Protein AF-A0A9Y1IST6-F1 (afdb_monomer_lite)

Foldseek 3Di:
DVVQLVVPVVDPVSNVVQVVVVVLVVVLVVLVVVCVVCVVVLVVLVVVLVDPVNVDPDPVLVVLLVVLVVVLVVVLVVLLVVLQVVLVVLLCVLVPDPDRDASDPDDDPDDCPDPVSVVVSNVVSSVVSNCSSSSVSNSVSSVVSSVSSVVSSVVVVVVVVVVVVVVVVVVVVVD

Organism: Grapholita molesta (NCBI:txid192188)

InterPro domains:
  IPR004117 Olfactory receptor, insect [PF02949] (12-172)
  IPR004117 Olfactory receptor, insect [PTHR21137] (8-167)

pLDDT: mean 79.34, std 10.39, range [46.38, 94.06]

Structure (mmCIF, N/CA/C/O backbone):
data_AF-A0A9Y1IST6-F1
#
_entry.id   AF-A0A9Y1IST6-F1
#
loop_
_atom_site.group_PDB
_atom_site.id
_atom_site.type_symbol
_atom_site.label_atom_id
_atom_site.label_alt_id
_atom_site.label_comp_id
_atom_site.label_asym_id
_atom_site.label_entity_id
_atom_site.label_seq_id
_atom_site.pdbx_PDB_ins_code
_atom_site.Cartn_x
_atom_site.Cartn_y
_atom_site.Cartn_z
_atom_site.occupancy
_atom_site.B_iso_or_equiv
_atom_site.auth_seq_id
_atom_site.auth_comp_id
_atom_site.auth_asym_id
_atom_site.auth_atom_id
_atom_site.pdbx_PDB_model_num
ATOM 1 N N . GLU A 1 1 ? 16.000 -6.647 -10.746 1.00 61.66 1 GLU A N 1
ATOM 2 C CA . GLU A 1 1 ? 17.024 -5.950 -9.927 1.00 61.66 1 GLU A CA 1
ATOM 3 C C . GLU A 1 1 ? 18.299 -6.762 -9.732 1.00 61.66 1 GLU A C 1
ATOM 5 O O . GLU A 1 1 ? 19.363 -6.227 -10.005 1.00 61.66 1 GLU A O 1
ATOM 10 N N . ILE A 1 2 ? 18.220 -8.056 -9.386 1.00 68.62 2 ILE A N 1
ATOM 11 C CA . ILE A 1 2 ? 19.396 -8.946 -9.235 1.00 68.62 2 ILE A CA 1
ATOM 12 C C . ILE A 1 2 ? 20.343 -8.876 -10.450 1.00 68.62 2 ILE A C 1
ATOM 14 O O . ILE A 1 2 ? 21.546 -8.685 -10.296 1.00 68.62 2 ILE A O 1
ATOM 18 N N . GLY A 1 3 ? 19.799 -8.943 -11.670 1.00 66.25 3 GLY A N 1
ATOM 19 C CA . GLY A 1 3 ? 20.596 -8.818 -12.897 1.00 66.25 3 GLY A CA 1
ATOM 20 C C . GLY A 1 3 ? 21.219 -7.432 -13.112 1.00 66.25 3 GLY A C 1
ATOM 21 O O . GLY A 1 3 ? 22.272 -7.334 -13.732 1.00 66.25 3 GLY A O 1
ATOM 22 N N . TYR A 1 4 ? 20.615 -6.365 -12.579 1.00 66.56 4 TYR A N 1
ATOM 23 C CA . TYR A 1 4 ? 21.146 -5.001 -12.673 1.00 66.56 4 TYR A CA 1
ATOM 24 C C . TYR A 1 4 ? 22.311 -4.801 -11.698 1.00 66.56 4 TYR A C 1
ATOM 26 O O . TYR A 1 4 ? 23.375 -4.348 -12.110 1.00 66.56 4 TYR A O 1
ATOM 34 N N . VAL A 1 5 ? 22.152 -5.251 -10.447 1.00 65.75 5 VAL A N 1
ATOM 35 C CA . VAL A 1 5 ? 23.224 -5.281 -9.437 1.00 65.75 5 VAL A CA 1
ATOM 36 C C . VAL A 1 5 ? 24.426 -6.083 -9.945 1.00 65.75 5 VAL A C 1
ATOM 38 O O . VAL A 1 5 ? 25.564 -5.633 -9.846 1.00 65.75 5 VAL A O 1
ATOM 41 N N . TYR A 1 6 ? 24.183 -7.247 -10.555 1.00 68.81 6 TYR A N 1
ATOM 42 C CA . TYR A 1 6 ? 25.253 -8.077 -11.109 1.00 68.81 6 TYR A CA 1
ATOM 43 C C . TYR A 1 6 ? 25.966 -7.412 -12.301 1.00 68.81 6 TYR A C 1
ATOM 45 O O . TYR A 1 6 ? 27.193 -7.461 -12.396 1.00 68.81 6 TYR A O 1
ATOM 53 N N . LYS A 1 7 ? 25.210 -6.758 -13.197 1.00 68.88 7 LYS A N 1
ATOM 54 C CA . LYS A 1 7 ? 25.736 -6.108 -14.409 1.00 68.88 7 LYS A CA 1
ATOM 55 C C . LYS A 1 7 ? 26.545 -4.841 -14.107 1.00 68.88 7 LYS A C 1
ATOM 57 O O . LYS A 1 7 ? 27.574 -4.627 -14.742 1.00 68.88 7 LYS A O 1
ATOM 62 N N . PHE A 1 8 ? 26.120 -4.033 -13.136 1.00 69.12 8 PHE A N 1
ATOM 63 C CA . PHE A 1 8 ? 26.738 -2.742 -12.803 1.00 69.12 8 PHE A CA 1
ATOM 64 C C . PHE A 1 8 ? 27.636 -2.777 -11.559 1.00 69.12 8 PHE A C 1
ATOM 66 O O . PHE A 1 8 ? 28.012 -1.728 -11.059 1.00 69.12 8 PHE A O 1
ATOM 73 N N . ARG A 1 9 ? 28.068 -3.964 -11.109 1.00 70.06 9 ARG A N 1
ATOM 74 C CA . ARG A 1 9 ? 28.930 -4.201 -9.925 1.00 70.06 9 ARG A CA 1
ATOM 75 C C . ARG A 1 9 ? 30.198 -3.337 -9.785 1.00 70.06 9 ARG A C 1
ATOM 77 O O . ARG A 1 9 ? 30.806 -3.345 -8.722 1.00 70.06 9 ARG A O 1
ATOM 84 N N . HIS A 1 10 ? 30.633 -2.669 -10.851 1.00 71.44 10 HIS A N 1
ATOM 85 C CA . HIS A 1 10 ? 31.819 -1.807 -10.866 1.00 71.44 10 HIS A CA 1
ATOM 86 C C . HIS A 1 10 ? 31.501 -0.341 -10.530 1.00 71.44 10 HIS A C 1
ATOM 88 O O . HIS A 1 10 ? 32.413 0.401 -10.184 1.00 71.44 10 HIS A O 1
ATOM 94 N N . ASP A 1 11 ? 30.231 0.061 -10.612 1.00 76.62 11 ASP A N 1
ATOM 95 C CA . ASP A 1 11 ? 29.748 1.392 -10.256 1.00 76.62 11 ASP A CA 1
ATOM 96 C C . ASP A 1 11 ? 28.990 1.308 -8.925 1.00 76.62 11 ASP A C 1
ATOM 98 O O . ASP A 1 11 ? 27.878 0.775 -8.842 1.00 76.62 11 ASP A O 1
ATOM 102 N N . PHE A 1 12 ? 29.637 1.780 -7.860 1.00 75.75 12 PHE A N 1
ATOM 103 C CA . PHE A 1 12 ? 29.129 1.647 -6.498 1.00 75.75 12 PHE A CA 1
ATOM 104 C C . PHE A 1 12 ? 27.795 2.380 -6.297 1.00 75.75 12 PHE A C 1
ATOM 106 O O . PHE A 1 12 ? 26.911 1.841 -5.634 1.00 75.75 12 PHE A O 1
ATOM 113 N N . GLU A 1 13 ? 27.607 3.556 -6.902 1.00 75.69 13 GLU A N 1
ATOM 114 C CA . GLU A 1 13 ? 26.375 4.338 -6.744 1.00 75.69 13 GLU A CA 1
ATOM 115 C C . GLU A 1 13 ? 25.179 3.616 -7.373 1.00 75.69 13 GLU A C 1
ATOM 117 O O . GLU A 1 13 ? 24.131 3.458 -6.745 1.00 75.69 13 GLU A O 1
ATOM 122 N N . LEU A 1 14 ? 25.355 3.080 -8.585 1.00 71.50 14 LEU A N 1
ATOM 123 C CA . LEU A 1 14 ? 24.304 2.329 -9.275 1.00 71.50 14 LEU A CA 1
ATOM 124 C C . LEU A 1 14 ? 23.958 1.011 -8.575 1.00 71.50 14 LEU A C 1
ATOM 126 O O . LEU A 1 14 ? 22.805 0.572 -8.615 1.00 71.50 14 LEU A O 1
ATOM 130 N N . VAL A 1 15 ? 24.944 0.372 -7.944 1.00 77.19 15 VAL A N 1
ATOM 131 C CA . VAL A 1 15 ? 24.742 -0.849 -7.157 1.00 77.19 15 VAL A CA 1
ATOM 132 C C . VAL A 1 15 ? 23.961 -0.555 -5.884 1.00 77.19 15 VAL A C 1
ATOM 134 O O . VAL A 1 15 ? 23.035 -1.302 -5.577 1.00 77.19 15 VAL A O 1
ATOM 137 N N . VAL A 1 16 ? 24.304 0.516 -5.164 1.00 80.75 16 VAL A N 1
ATOM 138 C CA . VAL A 1 16 ? 23.599 0.919 -3.940 1.00 80.75 16 VAL A CA 1
ATOM 139 C C . VAL A 1 16 ? 22.147 1.278 -4.251 1.00 80.75 16 VAL A C 1
ATOM 141 O O . VAL A 1 16 ? 21.253 0.725 -3.612 1.00 80.75 16 VAL A O 1
ATOM 144 N N . ASP A 1 17 ? 21.897 2.094 -5.280 1.00 76.12 17 ASP A N 1
ATOM 145 C CA . ASP A 1 17 ? 20.543 2.421 -5.756 1.00 76.12 17 ASP A CA 1
ATOM 146 C C . ASP A 1 17 ? 19.715 1.151 -6.024 1.00 76.12 17 ASP A C 1
ATOM 148 O O . ASP A 1 17 ? 18.585 0.997 -5.554 1.00 76.12 17 ASP A O 1
ATOM 152 N N . ALA A 1 18 ? 20.288 0.212 -6.781 1.00 76.56 18 ALA A N 1
ATOM 153 C CA . ALA A 1 18 ? 19.605 -1.018 -7.161 1.00 76.56 18 ALA A CA 1
ATOM 154 C C . ALA A 1 18 ? 19.422 -1.990 -5.983 1.00 76.56 18 ALA A C 1
ATOM 156 O O . ALA A 1 18 ? 18.433 -2.723 -5.943 1.00 76.56 18 ALA A O 1
ATOM 157 N N . ALA A 1 19 ? 20.350 -2.002 -5.024 1.00 79.69 19 ALA A N 1
ATOM 158 C CA . ALA A 1 19 ? 20.251 -2.809 -3.815 1.00 79.69 19 ALA A CA 1
ATOM 159 C C . ALA A 1 19 ? 19.158 -2.290 -2.874 1.00 79.69 19 ALA A C 1
ATOM 161 O O . ALA A 1 19 ? 18.414 -3.098 -2.323 1.00 79.69 19 ALA A O 1
ATOM 162 N N . VAL A 1 20 ? 19.019 -0.967 -2.729 1.00 82.62 20 VAL A N 1
ATOM 163 C CA . VAL A 1 20 ? 17.937 -0.355 -1.943 1.00 82.62 20 VAL A CA 1
ATOM 164 C C . VAL A 1 20 ? 16.581 -0.748 -2.522 1.00 82.62 20 VAL A C 1
ATOM 166 O O . VAL A 1 20 ? 15.746 -1.270 -1.788 1.00 82.62 20 VAL A O 1
ATOM 169 N N . LEU A 1 21 ? 16.392 -0.599 -3.837 1.00 82.31 21 LEU A N 1
ATOM 170 C CA . LEU A 1 21 ? 15.153 -1.007 -4.511 1.00 82.31 21 LEU A CA 1
ATOM 171 C C . LEU A 1 21 ? 14.858 -2.505 -4.329 1.00 82.31 21 LEU A C 1
ATOM 173 O O . LEU A 1 21 ? 13.738 -2.883 -3.987 1.00 82.31 21 LEU A O 1
ATOM 177 N N . LEU A 1 22 ? 15.882 -3.352 -4.464 1.00 83.12 22 LEU A N 1
ATOM 178 C CA . LEU A 1 22 ? 15.754 -4.797 -4.276 1.00 83.12 22 LEU A CA 1
ATOM 179 C C . LEU A 1 22 ? 15.348 -5.175 -2.853 1.00 83.12 22 LEU A C 1
ATOM 181 O O . LEU A 1 22 ? 14.475 -6.023 -2.662 1.00 83.12 22 LEU A O 1
ATOM 185 N N . LEU A 1 23 ? 15.972 -4.559 -1.850 1.00 84.81 23 LEU A N 1
ATOM 186 C CA . LEU A 1 23 ? 15.625 -4.789 -0.452 1.00 84.81 23 LEU A CA 1
ATOM 187 C C . LEU A 1 23 ? 14.204 -4.299 -0.154 1.00 84.81 23 LEU A C 1
ATOM 189 O O . LEU A 1 23 ? 13.458 -5.007 0.521 1.00 84.81 23 LEU A O 1
ATOM 193 N N . SER A 1 24 ? 13.798 -3.152 -0.703 1.00 86.25 24 SER A N 1
ATOM 194 C CA . SER A 1 24 ? 12.429 -2.643 -0.583 1.00 86.25 24 SER A CA 1
ATOM 195 C C . SER A 1 24 ? 11.400 -3.612 -1.171 1.00 86.25 24 SER A C 1
ATOM 197 O O . SER A 1 24 ? 10.435 -3.958 -0.489 1.00 86.25 24 SER A O 1
ATOM 199 N N . HIS A 1 25 ? 11.619 -4.128 -2.383 1.00 86.06 25 HIS A N 1
ATOM 200 C CA . HIS A 1 25 ? 10.711 -5.111 -2.980 1.00 86.06 25 HIS A CA 1
ATOM 201 C C . HIS A 1 25 ? 10.707 -6.451 -2.241 1.00 86.06 25 HIS A C 1
ATOM 203 O O . HIS A 1 25 ? 9.659 -7.089 -2.148 1.00 86.06 25 HIS A O 1
ATOM 209 N N . LEU A 1 26 ? 11.840 -6.879 -1.676 1.00 89.06 26 LEU A N 1
ATOM 210 C CA . LEU A 1 26 ? 11.899 -8.094 -0.863 1.00 89.06 26 LEU A CA 1
ATOM 211 C C . LEU A 1 26 ? 11.065 -7.949 0.416 1.00 89.06 26 LEU A C 1
ATOM 213 O O . LEU A 1 26 ? 10.288 -8.845 0.745 1.00 89.06 26 LEU A O 1
ATOM 217 N N . VAL A 1 27 ? 11.191 -6.817 1.115 1.00 89.44 27 VAL A N 1
ATOM 218 C CA . VAL A 1 27 ? 10.367 -6.510 2.292 1.00 89.44 27 VAL A CA 1
ATOM 219 C C . VAL A 1 27 ? 8.889 -6.496 1.910 1.00 89.44 27 VAL A C 1
ATOM 221 O O . VAL A 1 27 ? 8.086 -7.137 2.590 1.00 89.44 27 VAL A O 1
ATOM 224 N N . GLN A 1 28 ? 8.536 -5.853 0.794 1.00 88.94 28 GLN A N 1
ATOM 225 C CA . GLN A 1 28 ? 7.157 -5.823 0.312 1.00 88.94 28 GLN A CA 1
ATOM 226 C C . GLN A 1 28 ? 6.623 -7.225 -0.001 1.00 88.94 28 GLN A C 1
ATOM 228 O O . GLN A 1 28 ? 5.525 -7.581 0.417 1.00 88.94 28 GLN A O 1
ATOM 233 N N . ALA A 1 29 ? 7.414 -8.069 -0.666 1.00 89.25 29 ALA A N 1
ATOM 234 C CA . ALA A 1 29 ? 7.029 -9.446 -0.954 1.00 89.25 29 ALA A CA 1
ATOM 235 C C . ALA A 1 29 ? 6.758 -10.247 0.332 1.00 89.25 29 ALA A C 1
ATOM 237 O O . ALA A 1 29 ? 5.782 -10.993 0.404 1.00 89.25 29 ALA A O 1
ATOM 238 N N . VAL A 1 30 ? 7.580 -10.066 1.372 1.00 91.81 30 VAL A N 1
ATOM 239 C CA . VAL A 1 30 ? 7.373 -10.713 2.677 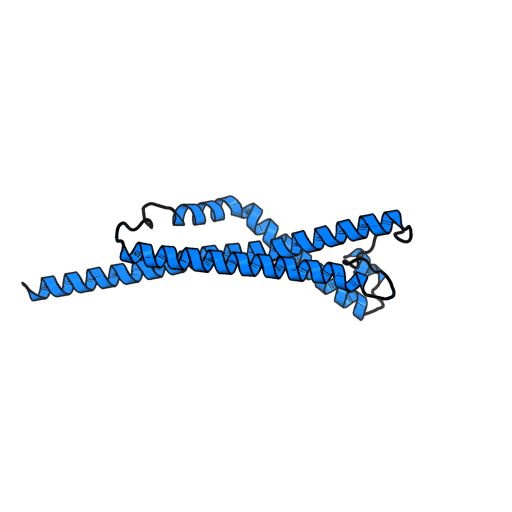1.00 91.81 30 VAL A CA 1
ATOM 240 C C . VAL A 1 30 ? 6.080 -10.234 3.345 1.00 91.81 30 VAL A C 1
ATOM 242 O O . VAL A 1 30 ? 5.350 -11.061 3.904 1.00 91.81 30 VAL A O 1
ATOM 245 N N . LYS A 1 31 ? 5.758 -8.935 3.277 1.00 90.81 31 LYS A N 1
ATOM 246 C CA . LYS A 1 31 ? 4.505 -8.384 3.822 1.00 90.81 31 LYS A CA 1
ATOM 247 C C . LYS A 1 31 ? 3.278 -8.951 3.109 1.00 90.81 31 LYS A C 1
ATOM 249 O O . LYS A 1 31 ? 2.413 -9.529 3.771 1.00 90.81 31 LYS A O 1
ATOM 254 N N . VAL A 1 32 ? 3.266 -8.905 1.776 1.00 91.06 32 VAL A N 1
ATOM 255 C CA . VAL A 1 32 ? 2.193 -9.464 0.937 1.00 91.06 32 VAL A CA 1
ATOM 256 C C . VAL A 1 32 ? 1.985 -10.947 1.252 1.00 91.06 32 VAL A C 1
ATOM 258 O O . VAL A 1 32 ? 0.866 -11.379 1.533 1.00 91.06 32 VAL A O 1
ATOM 261 N N . MET A 1 33 ? 3.063 -11.737 1.290 1.00 91.12 33 MET A N 1
ATOM 262 C CA . MET A 1 33 ? 2.992 -13.163 1.628 1.00 91.12 33 MET A CA 1
ATOM 263 C C . MET A 1 33 ? 2.441 -13.391 3.036 1.00 91.12 33 MET A C 1
ATOM 265 O O . MET A 1 33 ? 1.619 -14.283 3.245 1.00 91.12 33 MET A O 1
ATOM 269 N N . THR A 1 34 ? 2.847 -12.569 4.004 1.00 91.06 34 THR A N 1
ATOM 270 C CA . THR A 1 34 ? 2.339 -12.645 5.378 1.00 91.06 34 THR A CA 1
ATOM 271 C C . THR A 1 34 ? 0.835 -12.390 5.426 1.00 91.06 34 THR A C 1
ATOM 273 O O . THR A 1 34 ? 0.119 -13.139 6.094 1.00 91.06 34 THR A O 1
ATOM 276 N N . ILE A 1 35 ? 0.343 -11.386 4.697 1.00 89.94 35 ILE A N 1
ATOM 277 C CA . ILE A 1 35 ? -1.087 -11.073 4.614 1.00 89.94 35 ILE A CA 1
ATOM 278 C C . ILE A 1 35 ? -1.848 -12.207 3.938 1.00 89.94 35 ILE A C 1
ATOM 280 O O . ILE A 1 35 ? -2.853 -12.651 4.483 1.00 89.94 35 ILE A O 1
ATOM 284 N N . ILE A 1 36 ? -1.356 -12.741 2.818 1.00 91.44 36 ILE A N 1
ATOM 285 C CA . ILE A 1 36 ? -2.010 -13.848 2.103 1.00 91.44 36 ILE A CA 1
ATOM 286 C C . ILE A 1 36 ? -2.110 -15.094 2.990 1.00 91.44 36 ILE A C 1
ATOM 288 O O . ILE A 1 36 ? -3.183 -15.692 3.095 1.00 91.44 36 ILE A O 1
ATOM 292 N N . ILE A 1 37 ? -1.019 -15.470 3.665 1.00 94.06 37 ILE A N 1
ATOM 293 C CA . ILE A 1 37 ? -0.974 -16.652 4.539 1.00 94.06 37 ILE A CA 1
ATOM 294 C C . ILE A 1 37 ? -1.868 -16.461 5.771 1.00 94.06 37 ILE A C 1
ATOM 296 O O . ILE A 1 37 ? -2.490 -17.409 6.247 1.00 94.06 37 ILE A O 1
ATOM 300 N N . ARG A 1 38 ? -1.938 -15.241 6.317 1.00 91.69 38 ARG A N 1
ATOM 301 C CA . ARG A 1 38 ? -2.664 -14.946 7.564 1.00 91.69 38 ARG A CA 1
ATOM 302 C C . ARG A 1 38 ? -4.021 -14.282 7.346 1.00 91.69 38 ARG A C 1
ATOM 304 O O . ARG A 1 38 ? -4.643 -13.888 8.332 1.00 91.69 38 ARG A O 1
ATOM 311 N N . GLN A 1 39 ? -4.507 -14.201 6.108 1.00 91.25 39 GLN A N 1
ATOM 312 C CA . GLN A 1 39 ? -5.723 -13.463 5.757 1.00 91.25 39 GLN A CA 1
ATOM 313 C C . GLN A 1 39 ? -6.935 -13.886 6.592 1.00 91.25 39 GLN A C 1
ATOM 315 O O . GLN A 1 39 ? -7.686 -13.036 7.053 1.00 91.25 39 GLN A O 1
ATOM 320 N N . GLU A 1 40 ? -7.086 -15.183 6.873 1.00 91.25 40 GLU A N 1
ATOM 321 C CA . GLU A 1 40 ? -8.209 -15.703 7.659 1.00 91.25 40 GLU A CA 1
ATOM 322 C C . GLU A 1 40 ? -8.143 -15.248 9.120 1.00 91.25 40 GLU A C 1
ATOM 324 O O . GLU A 1 40 ? -9.159 -14.927 9.733 1.00 91.25 40 GLU A O 1
ATOM 329 N N . ARG A 1 41 ? -6.932 -15.133 9.680 1.00 88.25 41 ARG A N 1
ATOM 330 C CA . ARG A 1 41 ? -6.740 -14.570 11.021 1.00 88.25 41 ARG A CA 1
ATOM 331 C C . ARG A 1 41 ? -7.032 -13.075 11.040 1.00 88.25 41 ARG A C 1
ATOM 333 O O . ARG A 1 41 ? -7.678 -12.614 11.971 1.00 88.25 41 ARG A O 1
ATOM 340 N N . ILE A 1 42 ? -6.593 -12.338 10.020 1.00 87.75 42 ILE A N 1
ATOM 341 C CA . ILE A 1 42 ? -6.846 -10.895 9.900 1.00 87.75 42 ILE A CA 1
ATOM 342 C C . ILE A 1 42 ? -8.351 -10.628 9.779 1.00 87.75 42 ILE A C 1
ATOM 344 O O . ILE A 1 42 ? -8.892 -9.852 10.559 1.00 87.75 42 ILE A O 1
ATOM 348 N N . LYS A 1 43 ? -9.053 -11.333 8.882 1.00 87.56 43 LYS A N 1
ATOM 349 C CA . LYS A 1 43 ? -10.517 -11.251 8.749 1.00 87.56 43 LYS A CA 1
ATOM 350 C C . LYS A 1 43 ? -11.218 -11.586 10.062 1.00 87.56 43 LYS A C 1
ATOM 352 O O . LYS A 1 43 ? -12.150 -10.896 10.450 1.00 87.56 43 LYS A O 1
ATOM 357 N N . ARG A 1 44 ? -10.746 -12.609 10.783 1.00 86.75 44 ARG A N 1
ATOM 358 C CA . ARG A 1 44 ? -11.294 -12.959 12.098 1.00 86.75 44 ARG A CA 1
ATOM 359 C C . ARG A 1 44 ? -11.095 -11.850 13.131 1.00 86.75 44 ARG A C 1
ATOM 361 O O . ARG A 1 44 ? -12.006 -11.634 13.915 1.00 86.75 44 ARG A O 1
ATOM 368 N N . LEU A 1 45 ? -9.949 -11.165 13.143 1.00 84.25 45 LEU A N 1
ATOM 369 C CA . LEU A 1 45 ? -9.708 -10.021 14.034 1.00 84.25 45 LEU A CA 1
ATOM 370 C C . LEU A 1 45 ? -10.639 -8.849 13.711 1.00 84.25 45 LEU A C 1
ATOM 372 O O . LEU A 1 45 ? -11.206 -8.263 14.626 1.00 84.25 45 LEU A O 1
ATOM 376 N N . ILE A 1 46 ? -10.845 -8.562 12.425 1.00 83.69 46 ILE A N 1
ATOM 377 C CA . ILE A 1 46 ? -11.789 -7.531 11.974 1.00 83.69 46 ILE A CA 1
ATOM 378 C C . ILE A 1 46 ? -13.218 -7.899 12.405 1.00 83.69 46 ILE A C 1
ATOM 380 O O . ILE A 1 46 ? -13.878 -7.108 13.068 1.00 83.69 46 ILE A O 1
ATOM 384 N N . ASN A 1 47 ? -13.650 -9.136 12.143 1.00 82.50 47 ASN A N 1
ATOM 385 C CA . ASN A 1 47 ? -14.975 -9.625 12.537 1.00 82.50 47 ASN A CA 1
ATOM 386 C C . ASN A 1 47 ? -15.170 -9.676 14.058 1.00 82.50 47 ASN A C 1
ATOM 388 O O . ASN A 1 47 ? -16.294 -9.559 14.536 1.00 82.50 47 ASN A O 1
ATOM 392 N N . LEU A 1 48 ? -14.096 -9.891 14.825 1.00 78.00 48 LEU A N 1
ATOM 393 C CA . LEU A 1 48 ? -14.157 -9.821 16.281 1.00 78.00 48 LEU A CA 1
ATOM 394 C C . LEU A 1 48 ? -14.467 -8.390 16.726 1.00 78.00 48 LEU A C 1
ATOM 396 O O . LEU A 1 48 ? -15.241 -8.225 17.658 1.00 78.00 48 LEU A O 1
ATOM 400 N N . GLY A 1 49 ? -13.925 -7.383 16.033 1.00 71.75 49 GLY A N 1
ATOM 401 C CA . GLY A 1 49 ? -14.231 -5.972 16.264 1.00 71.75 49 GLY A CA 1
ATOM 402 C C . GLY A 1 49 ? -15.706 -5.615 16.086 1.00 71.75 49 GLY A C 1
ATOM 403 O O . GLY A 1 49 ? -16.236 -4.854 16.888 1.00 71.75 49 GLY A O 1
ATOM 404 N N . ASP A 1 50 ? -16.378 -6.237 15.116 1.00 71.19 50 ASP A N 1
ATOM 405 C CA . ASP A 1 50 ? -17.810 -6.039 14.840 1.00 71.19 50 ASP A CA 1
ATOM 406 C C . ASP A 1 50 ? -18.733 -6.937 15.692 1.00 71.19 50 ASP A C 1
ATOM 408 O O . ASP A 1 50 ? -19.949 -6.977 15.499 1.00 71.19 50 ASP A O 1
ATOM 412 N N . GLY A 1 51 ? -18.175 -7.707 16.632 1.00 70.12 51 GLY A N 1
ATOM 413 C CA . GLY A 1 51 ? -18.936 -8.643 17.453 1.00 70.12 51 GLY A CA 1
ATOM 414 C C . GLY A 1 51 ? -19.858 -7.964 18.482 1.00 70.12 51 GLY A C 1
ATOM 415 O O . GLY A 1 51 ? -19.589 -6.852 18.947 1.00 70.12 51 GLY A O 1
ATOM 416 N N . PRO A 1 52 ? -20.910 -8.663 18.954 1.00 64.31 52 PRO A N 1
ATOM 417 C CA . PRO A 1 52 ? -21.828 -8.145 19.974 1.00 64.31 52 PRO A CA 1
ATOM 418 C C . PRO A 1 52 ? -21.141 -7.871 21.322 1.00 64.31 52 PRO A C 1
ATOM 420 O O . PRO A 1 52 ? -21.640 -7.074 22.105 1.00 64.31 52 PRO A O 1
ATOM 423 N N . ALA A 1 53 ? -19.977 -8.482 21.575 1.00 61.12 53 ALA A N 1
ATOM 424 C CA . ALA A 1 53 ? -19.146 -8.202 22.748 1.00 61.12 53 ALA A CA 1
ATOM 425 C C . ALA A 1 53 ? -18.572 -6.770 22.761 1.00 61.12 53 ALA A C 1
ATOM 427 O O . ALA A 1 53 ? -18.235 -6.266 23.827 1.00 61.12 53 ALA A O 1
ATOM 428 N N . PHE A 1 54 ? -18.485 -6.124 21.592 1.00 60.12 54 PHE A N 1
ATOM 429 C CA . PHE A 1 54 ? -17.940 -4.772 21.414 1.00 60.12 54 PHE A CA 1
ATOM 430 C C . PHE A 1 54 ? -18.978 -3.776 20.885 1.00 60.12 54 PHE A C 1
ATOM 432 O O . PHE A 1 54 ? -18.725 -2.573 20.829 1.00 60.12 54 PHE A O 1
ATOM 439 N N . THR A 1 55 ? -20.177 -4.256 20.538 1.00 59.34 55 THR A N 1
ATOM 440 C CA . THR A 1 55 ? -21.329 -3.409 20.220 1.00 59.34 55 THR A CA 1
ATOM 441 C C . THR A 1 55 ? -21.949 -2.934 21.532 1.00 59.34 55 THR A C 1
ATOM 443 O O . THR A 1 55 ? -22.920 -3.499 22.029 1.00 59.34 55 THR A O 1
ATOM 446 N N . HIS A 1 56 ? -21.338 -1.925 22.149 1.00 60.09 56 HIS A N 1
ATOM 447 C CA . HIS A 1 56 ? -21.835 -1.383 23.408 1.00 60.09 56 HIS A CA 1
ATOM 448 C C . HIS A 1 56 ? -23.162 -0.640 23.198 1.00 60.09 56 HIS A C 1
ATOM 450 O O . HIS A 1 56 ? -23.272 0.266 22.374 1.00 60.09 56 HIS A O 1
ATOM 456 N N . THR A 1 57 ? -24.176 -1.020 23.977 1.00 54.69 57 THR A N 1
ATOM 457 C CA . THR A 1 57 ? -25.516 -0.405 23.985 1.00 54.69 57 THR A CA 1
ATOM 458 C C . THR A 1 57 ? -25.530 0.970 24.668 1.00 54.69 57 THR A C 1
ATOM 460 O O . THR A 1 57 ? -26.499 1.714 24.532 1.00 54.69 57 THR A O 1
ATOM 463 N N . GLN A 1 58 ? -24.469 1.322 25.404 1.00 61.53 58 GLN A N 1
ATOM 464 C CA . GLN A 1 58 ? -24.344 2.616 26.072 1.00 61.53 58 GLN A CA 1
ATOM 465 C C . GLN A 1 58 ? -23.941 3.712 25.063 1.00 61.53 58 GLN A C 1
ATOM 467 O O . GLN A 1 58 ? -22.959 3.540 24.335 1.00 61.53 58 GLN A O 1
ATOM 472 N N . PRO A 1 59 ? -24.671 4.841 25.006 1.00 63.91 59 PRO A N 1
ATOM 473 C CA . PRO A 1 59 ? -24.477 5.868 23.982 1.00 63.91 59 PRO A CA 1
ATOM 474 C C . PRO A 1 59 ? -23.109 6.560 24.067 1.00 63.91 59 PRO A C 1
ATOM 476 O O . PRO A 1 59 ? -22.540 6.882 23.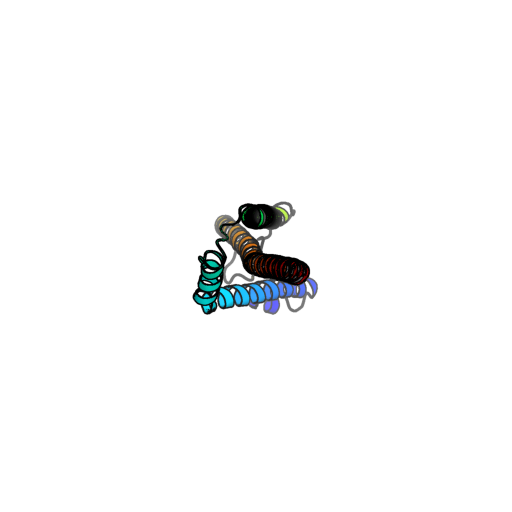028 1.00 63.91 59 PRO A O 1
ATOM 479 N N . GLU A 1 60 ? -22.543 6.736 25.263 1.00 63.75 60 GLU A N 1
ATOM 480 C CA . GLU A 1 60 ? -21.253 7.419 25.451 1.00 63.75 60 GLU A CA 1
ATOM 481 C C . GLU A 1 60 ? -20.079 6.597 24.889 1.00 63.75 60 GLU A C 1
ATOM 483 O O . GLU A 1 60 ? -19.330 7.089 24.043 1.00 63.75 60 GLU A O 1
ATOM 488 N N . LEU A 1 61 ? -19.991 5.302 25.215 1.00 66.62 61 LEU A N 1
ATOM 489 C CA . LEU A 1 61 ? -18.979 4.392 24.650 1.00 66.62 61 LEU A CA 1
ATOM 490 C C . LEU A 1 61 ? -19.080 4.278 23.121 1.00 66.62 61 LEU A C 1
ATOM 492 O O . LEU A 1 61 ? -18.066 4.190 22.424 1.00 66.62 61 LEU A O 1
ATOM 496 N N . LYS A 1 62 ? -20.305 4.317 22.584 1.00 71.69 62 LYS A N 1
ATOM 497 C CA . LYS A 1 62 ? -20.536 4.306 21.138 1.00 71.69 62 LYS A CA 1
ATOM 498 C C . LYS A 1 62 ? -19.946 5.549 20.465 1.00 71.69 62 LYS A C 1
ATOM 500 O O . LYS A 1 62 ? -19.325 5.420 19.413 1.00 71.69 62 LYS A O 1
ATOM 505 N N . THR A 1 63 ? -20.076 6.728 21.079 1.00 74.75 63 THR A N 1
ATOM 506 C CA . THR A 1 63 ? -19.498 7.964 20.522 1.00 74.75 63 THR A CA 1
ATOM 507 C C . THR A 1 63 ? -17.968 7.950 20.504 1.00 74.75 63 THR A C 1
ATOM 509 O O . THR A 1 63 ? -17.377 8.356 19.503 1.00 74.75 63 THR A O 1
ATOM 512 N N . HIS A 1 64 ? -17.315 7.413 21.540 1.00 71.38 64 HIS A N 1
ATOM 513 C CA . HIS A 1 64 ? -15.855 7.256 21.565 1.00 71.38 64 HIS A CA 1
ATOM 514 C C . HIS A 1 64 ? -15.354 6.289 20.485 1.00 71.38 64 HIS A C 1
ATOM 516 O O . HIS A 1 64 ? -14.361 6.566 19.806 1.00 71.38 64 HIS A O 1
ATOM 522 N N . LEU A 1 65 ? -16.069 5.182 20.273 1.00 74.19 65 LEU A N 1
ATOM 523 C CA . LEU A 1 65 ? -15.748 4.221 19.222 1.00 74.19 65 LEU A CA 1
ATOM 524 C C . LEU A 1 65 ? -15.954 4.816 17.818 1.00 74.19 65 LEU A C 1
ATOM 526 O O . LEU A 1 65 ? -15.081 4.685 16.961 1.00 74.19 65 LEU A O 1
ATOM 530 N N . GLU A 1 66 ? -17.063 5.521 17.580 1.00 79.19 66 GLU A N 1
ATOM 531 C CA . GLU A 1 66 ? -17.335 6.193 16.301 1.00 79.19 66 GLU A CA 1
ATOM 532 C C . GLU A 1 66 ? -16.292 7.274 15.982 1.00 79.19 66 GLU A C 1
ATOM 534 O O . GLU A 1 66 ? -15.840 7.381 14.839 1.00 79.19 66 GLU A O 1
ATOM 539 N N . GLN A 1 67 ? -15.853 8.044 16.982 1.00 81.44 67 GLN A N 1
ATOM 540 C CA . GLN A 1 67 ? -14.766 9.012 16.819 1.00 81.44 67 GLN A CA 1
ATOM 541 C C . GLN A 1 67 ? -13.445 8.330 16.450 1.00 81.44 67 GLN A C 1
ATOM 543 O O . GLN A 1 67 ? -12.778 8.769 15.509 1.00 81.44 67 GLN A O 1
ATOM 548 N N . ALA A 1 68 ? -13.084 7.238 17.132 1.00 78.81 68 ALA A N 1
ATOM 549 C CA . ALA A 1 68 ? -11.876 6.475 16.826 1.00 78.81 68 ALA A CA 1
ATOM 550 C C . ALA A 1 68 ? -11.911 5.886 15.403 1.00 78.81 68 ALA A C 1
ATOM 552 O O . ALA A 1 68 ? -10.919 5.966 14.673 1.00 78.81 68 ALA A O 1
ATOM 553 N N . ILE A 1 69 ? -13.063 5.361 14.970 1.00 81.00 69 ILE A N 1
ATOM 554 C CA . ILE A 1 69 ? -13.268 4.833 13.613 1.00 81.00 69 ILE A CA 1
ATOM 555 C C . ILE A 1 69 ? -13.155 5.947 12.56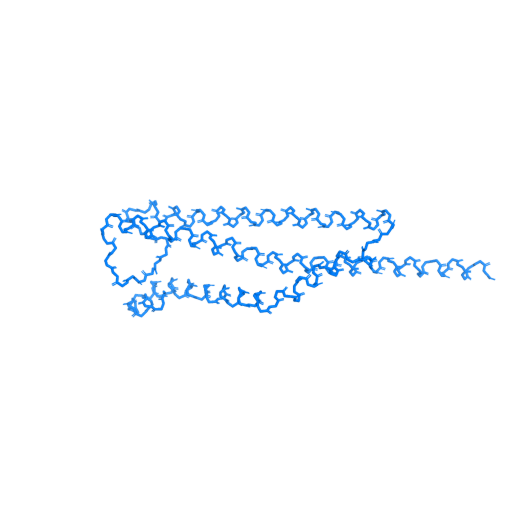9 1.00 81.00 69 ILE A C 1
ATOM 557 O O . ILE A 1 69 ? -12.457 5.779 11.568 1.00 81.00 69 ILE A O 1
ATOM 561 N N . ASN A 1 70 ? -13.800 7.093 12.791 1.00 85.81 70 ASN A N 1
ATOM 562 C CA . ASN A 1 70 ? -13.763 8.216 11.855 1.00 85.81 70 ASN A CA 1
ATOM 563 C C . ASN A 1 70 ? -12.355 8.804 11.721 1.00 85.81 70 ASN A C 1
ATOM 565 O O . ASN A 1 70 ? -11.906 9.059 10.602 1.00 85.81 70 ASN A O 1
ATOM 569 N N . LEU A 1 71 ? -11.630 8.955 12.833 1.00 86.00 71 LEU A N 1
ATOM 570 C CA . LEU A 1 71 ? -10.239 9.402 12.818 1.00 86.00 71 LEU A CA 1
ATOM 571 C C . LEU A 1 71 ? -9.354 8.400 12.076 1.00 86.00 71 LEU A C 1
ATOM 573 O O . LEU A 1 71 ? -8.605 8.789 11.183 1.00 86.00 71 LEU A O 1
ATOM 577 N N . THR A 1 72 ? -9.490 7.107 12.378 1.00 85.81 72 THR A N 1
ATOM 578 C CA . THR A 1 72 ? -8.754 6.038 11.689 1.00 85.81 72 THR A CA 1
ATOM 579 C C . THR A 1 72 ? -9.037 6.077 10.188 1.00 85.81 72 THR A C 1
ATOM 581 O O . THR A 1 72 ? -8.110 6.076 9.383 1.00 85.81 72 THR A O 1
ATOM 584 N N . ARG A 1 73 ? -10.304 6.220 9.782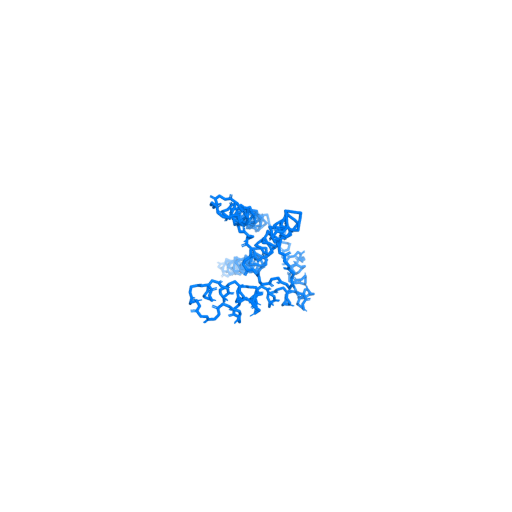 1.00 86.81 73 ARG A N 1
ATOM 585 C CA . ARG A 1 73 ? -10.708 6.323 8.372 1.00 86.81 73 ARG A CA 1
ATOM 586 C C . ARG A 1 73 ? -10.096 7.535 7.671 1.00 86.81 73 ARG A C 1
ATOM 588 O O . ARG A 1 73 ? -9.662 7.411 6.523 1.00 86.81 73 ARG A O 1
ATOM 595 N N . LEU A 1 74 ? -10.070 8.683 8.347 1.00 90.12 74 LEU A N 1
ATOM 596 C CA . LEU A 1 74 ? -9.478 9.917 7.840 1.00 90.12 74 LEU A CA 1
ATOM 597 C C . LEU A 1 74 ? -7.963 9.759 7.652 1.00 90.12 74 LEU A C 1
ATOM 599 O O . LEU A 1 74 ? -7.444 10.074 6.583 1.00 90.12 74 LEU A O 1
ATOM 603 N N . VAL A 1 75 ? -7.268 9.218 8.656 1.00 90.00 75 VAL A N 1
ATOM 604 C CA . VAL A 1 75 ? -5.829 8.925 8.587 1.00 90.00 75 VAL A CA 1
ATOM 605 C C . VAL A 1 75 ? -5.536 7.945 7.453 1.00 90.00 75 VAL A C 1
ATOM 607 O O . VAL A 1 75 ? -4.618 8.182 6.676 1.00 90.00 75 VAL A O 1
ATOM 610 N N . GLY A 1 76 ? -6.355 6.904 7.286 1.00 88.25 76 GLY A N 1
ATOM 611 C CA . GLY A 1 76 ? -6.220 5.950 6.186 1.00 88.25 76 GLY A CA 1
ATOM 612 C C . GLY A 1 76 ? -6.325 6.609 4.814 1.00 88.25 76 GLY A C 1
ATOM 613 O O . GLY A 1 76 ? -5.472 6.382 3.960 1.00 88.25 76 GLY A O 1
ATOM 614 N N . HIS A 1 77 ? -7.312 7.486 4.612 1.00 90.25 77 HIS A N 1
ATOM 615 C CA . HIS A 1 77 ? -7.423 8.249 3.365 1.00 90.25 77 HIS A CA 1
ATOM 616 C C . HIS A 1 77 ? -6.218 9.165 3.150 1.00 90.25 77 HIS A C 1
ATOM 618 O O . HIS A 1 77 ? -5.680 9.205 2.048 1.00 90.25 77 HIS A O 1
ATOM 624 N N . MET A 1 78 ? -5.755 9.866 4.188 1.00 91.56 78 MET A N 1
ATOM 625 C CA . MET A 1 78 ? -4.577 10.730 4.083 1.00 91.56 78 MET A CA 1
ATOM 626 C C . MET A 1 78 ? -3.310 9.947 3.716 1.00 91.56 78 MET A C 1
ATOM 628 O O . MET A 1 78 ? -2.553 10.392 2.854 1.00 91.56 78 MET A O 1
ATOM 632 N N . VAL A 1 79 ? -3.096 8.778 4.325 1.00 90.50 79 VAL A N 1
ATOM 633 C CA . VAL A 1 79 ? -1.953 7.893 4.044 1.00 90.50 79 VAL A CA 1
ATOM 634 C C . VAL A 1 79 ? -2.010 7.348 2.616 1.00 90.50 79 VAL A C 1
ATOM 636 O O . VAL A 1 79 ? -1.008 7.379 1.907 1.00 90.50 79 VAL A O 1
ATOM 639 N N . LEU A 1 80 ? -3.177 6.896 2.151 1.00 90.38 80 LEU A N 1
ATOM 640 C CA . LEU A 1 80 ? -3.322 6.386 0.784 1.00 90.38 80 LEU A CA 1
ATOM 641 C C . LEU A 1 80 ? -3.168 7.497 -0.263 1.00 90.38 80 LEU A C 1
ATOM 643 O O . LEU A 1 80 ? -2.494 7.300 -1.274 1.00 90.38 80 LEU A O 1
ATOM 647 N N . CYS A 1 81 ? -3.737 8.680 -0.015 1.00 91.50 81 CYS A N 1
ATOM 648 C CA . CYS A 1 81 ? -3.580 9.836 -0.896 1.00 91.50 81 CYS A CA 1
ATOM 649 C C . CYS A 1 81 ? -2.117 10.285 -0.980 1.00 91.50 81 CYS A C 1
ATOM 651 O O . CYS A 1 81 ? -1.617 10.527 -2.078 1.00 91.50 81 CYS A O 1
ATOM 653 N N . SER A 1 82 ? -1.411 10.372 0.151 1.00 90.88 82 SER A N 1
ATOM 654 C CA . SER A 1 82 ? -0.000 10.773 0.161 1.00 90.88 82 SER A CA 1
ATOM 655 C C . SER A 1 82 ? 0.895 9.739 -0.530 1.00 90.88 82 SER A C 1
ATOM 657 O O . SER A 1 82 ? 1.782 10.121 -1.298 1.00 90.88 82 SER A O 1
ATOM 659 N N . ALA A 1 83 ? 0.620 8.443 -0.354 1.00 90.31 83 ALA A N 1
ATOM 660 C CA . ALA A 1 83 ? 1.302 7.366 -1.071 1.00 90.31 83 ALA A CA 1
ATOM 661 C C . ALA A 1 83 ? 1.060 7.435 -2.588 1.00 90.31 83 ALA A C 1
ATOM 663 O O . ALA A 1 83 ? 2.003 7.314 -3.376 1.00 90.31 83 ALA A O 1
ATOM 664 N N . GLY A 1 84 ? -0.180 7.700 -3.009 1.00 89.25 84 GLY A N 1
ATOM 665 C CA . GLY A 1 84 ? -0.532 7.899 -4.416 1.00 89.25 84 GLY A CA 1
ATOM 666 C C . GLY A 1 84 ? 0.208 9.086 -5.034 1.00 89.25 84 GLY A C 1
ATOM 667 O O . GLY A 1 84 ? 0.859 8.935 -6.067 1.00 89.25 84 GLY A O 1
ATOM 668 N N . ILE A 1 85 ? 0.190 10.245 -4.366 1.00 90.50 85 ILE A N 1
ATOM 669 C CA . ILE A 1 85 ? 0.908 11.451 -4.808 1.00 90.50 85 ILE A CA 1
ATOM 670 C C . ILE A 1 85 ? 2.408 11.163 -4.937 1.00 90.50 85 ILE A C 1
ATOM 672 O O . ILE A 1 85 ? 3.006 11.439 -5.976 1.00 90.50 85 ILE A O 1
ATOM 676 N N . THR A 1 86 ? 3.009 10.545 -3.921 1.00 89.12 86 THR A N 1
ATOM 677 C CA . THR A 1 86 ? 4.439 10.197 -3.915 1.00 89.12 86 THR A CA 1
ATOM 678 C C . THR A 1 86 ? 4.795 9.258 -5.070 1.00 89.12 86 THR A C 1
ATOM 680 O O . THR A 1 86 ? 5.818 9.443 -5.730 1.00 89.12 86 THR A O 1
ATOM 683 N N . SER A 1 87 ? 3.926 8.292 -5.376 1.00 86.12 87 SER A N 1
ATOM 684 C CA . SER A 1 87 ? 4.114 7.355 -6.490 1.00 86.12 87 SER A CA 1
ATOM 685 C C . SER A 1 87 ? 4.041 8.044 -7.859 1.00 86.12 87 SER A C 1
ATOM 687 O O . SER A 1 87 ? 4.795 7.706 -8.777 1.00 86.12 87 SER A O 1
ATOM 689 N N . VAL A 1 88 ? 3.175 9.054 -7.998 1.00 86.25 88 VAL A N 1
ATOM 690 C CA . VAL A 1 88 ? 3.116 9.904 -9.198 1.00 86.25 88 VAL A CA 1
ATOM 691 C C . VAL A 1 88 ? 4.401 10.718 -9.343 1.00 86.25 88 VAL A C 1
ATOM 693 O O . VAL A 1 88 ? 4.976 10.748 -10.430 1.00 86.25 88 VAL A O 1
ATOM 696 N N . PHE A 1 89 ? 4.907 11.314 -8.258 1.00 85.69 89 PHE A N 1
ATOM 697 C CA . PHE A 1 89 ? 6.194 12.020 -8.279 1.00 85.69 89 PHE A CA 1
ATOM 698 C C . PHE A 1 89 ? 7.346 11.102 -8.699 1.00 85.69 89 PHE A C 1
ATOM 700 O O . PHE A 1 89 ? 8.153 11.490 -9.542 1.00 85.69 89 PHE A O 1
ATOM 707 N N . TRP A 1 90 ? 7.382 9.866 -8.199 1.00 81.94 90 TRP A N 1
ATOM 708 C CA . TRP A 1 90 ? 8.365 8.859 -8.613 1.00 81.94 90 TRP A CA 1
ATOM 709 C C . TRP A 1 90 ? 8.324 8.540 -10.111 1.00 81.94 90 TRP A C 1
ATOM 711 O O . TRP A 1 90 ? 9.364 8.276 -10.710 1.00 81.94 90 TRP A O 1
ATOM 721 N N . SER A 1 91 ? 7.144 8.599 -10.728 1.00 80.19 91 SER A N 1
ATOM 722 C CA . SER A 1 91 ? 6.998 8.433 -12.178 1.00 80.19 91 SER A CA 1
ATOM 723 C C . SER A 1 91 ? 7.382 9.696 -12.952 1.00 80.19 91 SER A C 1
ATOM 725 O O . SER A 1 91 ? 7.985 9.596 -14.012 1.00 80.19 91 SER A O 1
ATOM 727 N N . MET A 1 92 ? 7.093 10.886 -12.421 1.00 80.62 92 MET A N 1
ATOM 728 C CA . MET A 1 92 ? 7.354 12.166 -13.092 1.00 80.62 92 MET A CA 1
ATOM 729 C C . MET A 1 92 ? 8.825 12.599 -13.053 1.00 80.62 92 MET A C 1
ATOM 731 O O . MET A 1 92 ? 9.323 13.142 -14.034 1.00 80.62 92 MET A O 1
ATOM 735 N N . VAL A 1 93 ? 9.546 12.357 -11.953 1.00 80.19 93 VAL A N 1
ATOM 736 C CA . VAL A 1 93 ? 10.953 12.781 -11.787 1.00 80.19 93 VAL A CA 1
ATOM 737 C C . VAL A 1 93 ? 11.876 12.274 -12.914 1.00 80.19 93 VAL A C 1
ATOM 739 O O . VAL A 1 93 ? 12.645 13.075 -13.446 1.00 80.19 93 VAL A O 1
ATOM 742 N N . PRO A 1 94 ? 11.812 10.998 -13.343 1.00 74.25 94 PRO A N 1
ATOM 743 C CA . PRO A 1 94 ? 12.563 10.508 -14.501 1.00 74.25 94 PRO A CA 1
ATOM 744 C C . PRO A 1 94 ? 12.178 11.174 -15.830 1.00 74.25 94 PRO A C 1
ATOM 746 O O . PRO A 1 94 ? 13.011 11.238 -16.730 1.00 74.25 94 PRO A O 1
ATOM 749 N N . ALA A 1 95 ? 10.941 11.671 -15.954 1.00 71.62 95 ALA A N 1
ATOM 750 C CA . ALA A 1 95 ? 10.440 12.353 -17.152 1.00 71.62 95 ALA A CA 1
ATOM 751 C C . ALA A 1 95 ? 11.019 13.767 -17.323 1.00 71.62 95 ALA A C 1
ATOM 753 O O . ALA A 1 95 ? 11.042 14.296 -18.429 1.00 71.62 95 ALA A O 1
ATOM 754 N N . LEU A 1 96 ? 11.473 14.376 -16.224 1.00 72.25 96 LEU A N 1
ATOM 755 C CA . LEU A 1 96 ? 12.032 15.730 -16.193 1.00 72.25 96 LEU A CA 1
ATOM 756 C C . LEU A 1 96 ? 13.551 15.763 -16.424 1.00 72.25 96 LEU A C 1
ATOM 758 O O . LEU A 1 96 ? 14.137 16.842 -16.477 1.00 72.25 96 LEU A O 1
ATOM 762 N N . LYS A 1 97 ? 14.206 14.601 -16.533 1.00 71.69 97 LYS A N 1
ATOM 763 C CA . LYS A 1 97 ? 15.643 14.508 -16.819 1.00 71.69 97 LYS A CA 1
ATOM 764 C C . LYS A 1 97 ? 15.899 14.643 -18.320 1.00 71.69 97 LYS A C 1
ATOM 766 O O . LYS A 1 97 ? 15.131 14.129 -19.125 1.00 71.69 97 LYS A O 1
ATOM 771 N N . GLU A 1 98 ? 17.026 15.260 -18.685 1.00 60.09 98 GLU A N 1
ATOM 772 C CA . GLU A 1 98 ? 17.460 15.418 -20.087 1.00 60.09 98 GLU A CA 1
ATOM 773 C C . GLU A 1 98 ? 17.598 14.076 -20.824 1.00 60.09 98 GLU A C 1
ATOM 775 O O . GLU A 1 98 ? 17.374 13.995 -22.030 1.00 60.09 98 GLU A O 1
ATOM 780 N N . VAL A 1 99 ? 17.916 13.007 -20.087 1.00 65.62 99 VAL A N 1
ATOM 781 C CA . VAL A 1 99 ? 17.905 11.630 -20.586 1.00 65.62 99 VAL A CA 1
ATOM 782 C C . VAL A 1 99 ? 16.723 10.892 -19.972 1.00 65.62 99 VAL A C 1
ATOM 784 O O . VAL A 1 99 ? 16.690 10.638 -18.762 1.00 65.62 99 VAL A O 1
ATOM 787 N N . LEU A 1 100 ? 15.765 10.524 -20.824 1.00 64.25 100 LEU A N 1
ATOM 788 C CA . LEU A 1 100 ? 14.564 9.811 -20.416 1.00 64.25 100 LEU A CA 1
ATOM 789 C C . LEU A 1 100 ? 14.949 8.415 -19.920 1.00 64.25 100 LEU A C 1
ATOM 791 O O . LEU A 1 100 ? 15.389 7.553 -20.681 1.00 64.25 100 LEU A O 1
ATOM 795 N N . THR A 1 101 ? 14.805 8.204 -18.617 1.00 65.25 101 THR A N 1
ATOM 796 C CA . THR A 1 101 ? 15.104 6.927 -17.966 1.00 65.25 101 THR A CA 1
ATOM 797 C C . THR A 1 101 ? 13.813 6.316 -17.436 1.00 65.25 101 THR A C 1
ATOM 799 O O . THR A 1 101 ? 12.923 7.050 -16.998 1.00 65.25 101 THR A O 1
ATOM 802 N N . PRO A 1 102 ? 13.655 4.983 -17.496 1.00 65.00 102 PRO A N 1
ATOM 803 C CA . PRO A 1 102 ? 12.498 4.340 -16.899 1.00 65.00 102 PRO A CA 1
ATOM 804 C C . PRO A 1 102 ? 12.484 4.583 -15.376 1.00 65.00 102 PRO A C 1
ATOM 806 O O . PRO A 1 102 ? 13.555 4.642 -14.764 1.00 65.00 102 PRO A O 1
ATOM 809 N N . PRO A 1 103 ? 11.296 4.681 -14.746 1.00 63.97 103 PRO A N 1
ATOM 810 C CA . PRO A 1 103 ? 11.166 4.929 -13.306 1.00 63.97 103 PRO A CA 1
ATOM 811 C C . PRO A 1 103 ? 11.881 3.898 -12.433 1.00 63.97 103 PRO A C 1
ATOM 813 O O . PRO A 1 103 ? 12.368 4.214 -11.352 1.00 63.97 103 PRO A O 1
ATOM 816 N N . LEU A 1 104 ? 11.979 2.666 -12.933 1.00 66.19 104 LEU A N 1
ATOM 817 C CA . LEU A 1 104 ? 12.696 1.568 -12.308 1.00 66.19 104 LEU A CA 1
ATOM 818 C C . LEU A 1 104 ? 13.939 1.225 -13.136 1.00 66.19 104 LEU A C 1
ATOM 820 O O . LEU A 1 104 ? 13.842 0.786 -14.287 1.00 66.19 104 LEU A O 1
ATOM 824 N N . LYS A 1 105 ? 15.119 1.375 -12.524 1.00 67.69 105 LYS A N 1
ATOM 825 C CA . LYS A 1 105 ? 16.405 0.953 -13.099 1.00 67.69 105 LYS A CA 1
ATOM 826 C C . LYS A 1 105 ? 16.538 -0.573 -13.009 1.00 67.69 105 LYS A C 1
ATOM 828 O O . LYS A 1 105 ? 17.162 -1.116 -12.101 1.00 67.69 105 LYS A O 1
ATOM 833 N N . ILE A 1 106 ? 15.905 -1.284 -13.939 1.00 67.88 106 ILE A N 1
ATOM 834 C CA . ILE A 1 106 ? 15.944 -2.750 -14.026 1.00 67.88 106 ILE A CA 1
ATOM 835 C C . ILE A 1 106 ? 16.744 -3.162 -15.265 1.00 67.88 106 ILE A C 1
ATOM 837 O O . ILE A 1 106 ? 16.744 -2.479 -16.285 1.00 67.88 106 ILE A O 1
ATOM 841 N N . ALA A 1 107 ? 17.456 -4.287 -15.179 1.00 67.50 107 ALA A N 1
ATOM 842 C CA . ALA A 1 107 ? 18.086 -4.903 -16.339 1.00 67.50 107 ALA A CA 1
ATOM 843 C C . ALA A 1 107 ? 17.027 -5.670 -17.137 1.00 67.50 107 ALA A C 1
ATOM 845 O O . ALA A 1 107 ? 16.448 -6.628 -16.622 1.00 67.50 107 ALA A O 1
ATOM 846 N N . TYR A 1 108 ? 16.798 -5.255 -18.380 1.00 71.19 108 TYR A N 1
ATOM 847 C CA . TYR A 1 108 ? 15.883 -5.928 -19.295 1.00 71.19 108 TYR A CA 1
ATOM 848 C C . TYR A 1 108 ? 16.662 -6.886 -20.212 1.00 71.19 108 TYR A C 1
ATOM 850 O O . TYR A 1 108 ? 17.784 -6.563 -20.613 1.00 71.19 108 TYR A O 1
ATOM 858 N N . PRO A 1 109 ? 16.107 -8.070 -20.533 1.00 72.31 109 PRO A N 1
ATOM 859 C CA . PRO A 1 109 ? 16.761 -9.048 -21.407 1.00 72.31 109 PRO A CA 1
ATOM 860 C C . PRO A 1 109 ? 16.664 -8.692 -22.901 1.00 72.31 109 PRO A C 1
ATOM 862 O O . PRO A 1 109 ? 17.214 -9.407 -23.733 1.00 72.31 109 PRO A O 1
ATOM 865 N N . PHE A 1 110 ? 15.966 -7.610 -23.244 1.00 77.56 110 PHE A N 1
ATOM 866 C CA . PHE A 1 110 ? 15.774 -7.100 -24.599 1.00 77.56 110 PHE A CA 1
ATOM 867 C C . PHE A 1 110 ? 16.165 -5.623 -24.669 1.00 77.56 110 PHE A C 1
ATOM 869 O O . PHE A 1 110 ? 16.212 -4.932 -23.648 1.00 77.56 110 PHE A O 1
ATOM 876 N N . ASP A 1 111 ? 16.441 -5.149 -25.883 1.00 74.06 111 ASP A N 1
ATOM 877 C CA . ASP A 1 111 ? 16.766 -3.749 -26.119 1.00 74.06 111 ASP A CA 1
ATOM 878 C C . ASP A 1 111 ? 15.520 -2.864 -25.955 1.00 74.06 111 ASP A C 1
ATOM 880 O O . ASP A 1 111 ? 14.444 -3.152 -26.482 1.00 74.06 111 ASP A O 1
ATOM 884 N N . ILE A 1 112 ? 15.676 -1.789 -25.190 1.00 72.81 112 ILE A N 1
ATOM 885 C CA . ILE A 1 112 ? 14.619 -0.839 -24.826 1.00 72.81 112 ILE A CA 1
ATOM 886 C C . ILE A 1 112 ? 14.789 0.470 -25.606 1.00 72.81 112 ILE A C 1
ATOM 888 O O . ILE A 1 112 ? 13.990 1.387 -25.451 1.00 72.81 112 ILE A O 1
ATOM 892 N N . SER A 1 113 ? 15.812 0.576 -26.460 1.00 73.94 113 SER A N 1
ATOM 893 C CA . SER A 1 113 ? 16.095 1.781 -27.244 1.00 73.94 113 SER A CA 1
ATOM 894 C C . SER A 1 113 ? 15.019 2.117 -28.287 1.00 73.94 113 SER A C 1
ATOM 896 O O . SER A 1 113 ? 15.004 3.225 -28.819 1.00 73.94 113 SER A O 1
ATOM 898 N N . GLY A 1 114 ? 14.096 1.195 -28.585 1.00 79.12 114 GLY A N 1
ATOM 899 C CA . GLY A 1 114 ? 12.963 1.448 -29.475 1.00 79.12 114 GLY A CA 1
ATOM 900 C C . GLY A 1 114 ? 11.849 2.261 -28.804 1.00 79.12 114 GLY A C 1
ATOM 901 O O . GLY A 1 114 ? 11.353 1.871 -27.751 1.00 79.12 114 GLY A O 1
ATOM 902 N N . LEU A 1 115 ? 11.381 3.332 -29.460 1.00 79.12 115 LEU A N 1
ATOM 903 C CA . LEU A 1 115 ? 10.364 4.268 -28.941 1.00 79.12 115 LEU A CA 1
ATOM 904 C C . LEU A 1 115 ? 9.106 3.575 -28.378 1.00 79.12 115 LEU A C 1
ATOM 906 O O . LEU A 1 115 ? 8.647 3.905 -27.286 1.00 79.12 115 LEU A O 1
ATOM 910 N N . TYR A 1 116 ? 8.557 2.596 -29.105 1.00 83.31 116 TYR A N 1
ATOM 9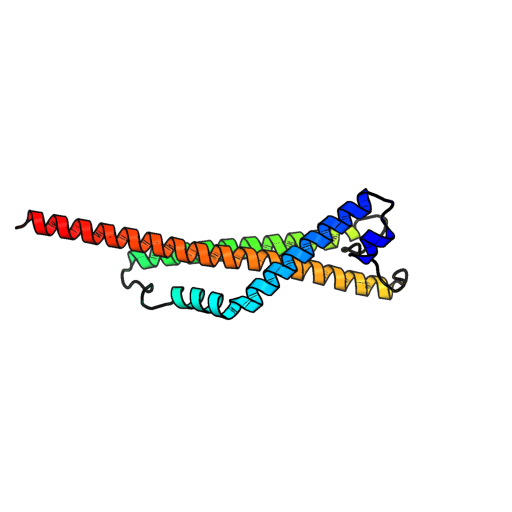11 C CA . TYR A 1 116 ? 7.342 1.880 -28.695 1.00 83.31 116 TYR A CA 1
ATOM 912 C C . TYR A 1 116 ? 7.571 0.974 -27.481 1.00 83.31 116 TYR A C 1
ATOM 914 O O . TYR A 1 116 ? 6.756 0.951 -26.562 1.00 83.31 116 TYR A O 1
ATOM 922 N N . ILE A 1 117 ? 8.691 0.248 -27.464 1.00 82.50 117 ILE A N 1
ATOM 923 C CA . ILE A 1 117 ? 9.053 -0.649 -26.359 1.00 82.50 117 ILE A CA 1
ATOM 924 C C . ILE A 1 117 ? 9.330 0.187 -25.110 1.00 82.50 117 ILE A C 1
ATOM 926 O O . ILE A 1 117 ? 8.826 -0.130 -24.035 1.00 82.50 117 ILE A O 1
ATOM 930 N N . PHE A 1 118 ? 10.044 1.302 -25.265 1.00 81.06 118 PHE A N 1
ATOM 931 C CA . PHE A 1 118 ? 10.296 2.248 -24.189 1.00 81.06 118 PHE A CA 1
ATOM 932 C C . PHE A 1 118 ? 8.999 2.776 -23.572 1.00 81.06 118 PHE A C 1
ATOM 934 O O . PHE A 1 118 ? 8.844 2.718 -22.355 1.00 81.06 118 PHE A O 1
ATOM 941 N N . ALA A 1 119 ? 8.042 3.231 -24.388 1.00 82.38 119 ALA A N 1
ATOM 942 C CA . ALA A 1 119 ? 6.767 3.752 -23.898 1.00 82.38 119 ALA A CA 1
ATOM 943 C C . ALA A 1 119 ? 5.975 2.703 -23.096 1.00 82.38 119 ALA A C 1
ATOM 945 O O . ALA A 1 119 ? 5.473 3.001 -22.012 1.00 82.38 119 ALA A O 1
ATOM 946 N N . VAL A 1 120 ? 5.911 1.461 -23.586 1.00 85.12 120 VAL A N 1
ATOM 947 C CA . VAL A 1 120 ? 5.234 0.358 -22.883 1.00 85.12 120 VAL A CA 1
ATOM 948 C C . VAL A 1 120 ? 5.913 0.055 -21.549 1.00 85.12 120 VAL A C 1
ATOM 950 O O . VAL A 1 120 ? 5.239 -0.056 -20.526 1.00 85.12 120 VAL A O 1
ATOM 953 N N . ILE A 1 121 ? 7.244 -0.041 -21.536 1.00 84.88 121 ILE A N 1
ATOM 954 C CA . ILE A 1 121 ? 8.018 -0.317 -20.320 1.00 84.88 121 ILE A CA 1
ATOM 955 C C . ILE A 1 121 ? 7.903 0.823 -19.316 1.00 84.88 121 ILE A C 1
ATOM 957 O O . ILE A 1 121 ? 7.810 0.570 -18.115 1.00 84.88 121 ILE A O 1
ATOM 961 N N . TYR A 1 122 ? 7.859 2.063 -19.790 1.00 83.81 122 TYR A N 1
ATOM 962 C CA . TYR A 1 122 ? 7.671 3.233 -18.950 1.00 83.81 122 TYR A CA 1
ATOM 963 C C . TYR A 1 122 ? 6.306 3.196 -18.254 1.00 83.81 122 TYR A C 1
ATOM 965 O O . TYR A 1 122 ? 6.250 3.256 -17.029 1.00 83.81 122 TYR A O 1
ATOM 973 N N . VAL A 1 123 ? 5.219 2.982 -19.007 1.00 86.06 123 VAL A N 1
ATOM 974 C CA . VAL A 1 123 ? 3.860 2.863 -18.448 1.00 86.06 123 VAL A CA 1
ATOM 975 C C . VAL A 1 123 ? 3.761 1.688 -17.476 1.00 86.06 123 VAL A C 1
ATOM 977 O O . VAL A 1 123 ? 3.247 1.847 -16.369 1.00 86.06 123 VAL A O 1
ATOM 980 N N . TYR A 1 124 ? 4.288 0.521 -17.852 1.00 87.00 124 TYR A N 1
ATOM 981 C CA . TYR A 1 124 ? 4.312 -0.655 -16.984 1.00 87.00 124 TYR A CA 1
ATOM 982 C C . TYR A 1 124 ? 5.061 -0.388 -15.672 1.00 87.00 124 TYR A C 1
ATOM 984 O O . TYR A 1 124 ? 4.571 -0.723 -14.592 1.00 87.00 124 TYR A O 1
ATOM 992 N N . SER A 1 125 ? 6.230 0.248 -15.754 1.00 84.19 125 SER A N 1
ATOM 993 C CA . SER A 1 125 ? 7.045 0.591 -14.587 1.00 84.19 125 SER A CA 1
ATOM 994 C C . SER A 1 125 ? 6.325 1.595 -13.689 1.00 84.19 125 SER A C 1
ATOM 996 O O . SER A 1 125 ? 6.275 1.396 -12.480 1.00 84.19 125 SER A O 1
ATOM 998 N N . SER A 1 126 ? 5.705 2.629 -14.263 1.00 85.88 126 SER A N 1
ATOM 999 C CA . SER A 1 126 ? 4.913 3.611 -13.515 1.00 85.88 126 SER A CA 1
ATOM 1000 C C . SER A 1 126 ? 3.739 2.969 -12.780 1.00 85.88 126 SER A C 1
ATOM 1002 O O . SER A 1 126 ? 3.564 3.196 -11.585 1.00 85.88 126 SER A O 1
ATOM 1004 N N . LEU A 1 127 ? 2.966 2.115 -13.458 1.00 88.19 127 LEU A N 1
ATOM 1005 C CA . LEU A 1 127 ? 1.864 1.384 -12.828 1.00 88.19 127 LEU A CA 1
ATOM 1006 C C . LEU A 1 127 ? 2.362 0.455 -11.717 1.00 88.19 127 LEU A C 1
ATOM 1008 O O . LEU A 1 127 ? 1.741 0.381 -10.659 1.00 88.19 127 LEU A O 1
ATOM 1012 N N . SER A 1 128 ? 3.498 -0.210 -11.931 1.00 86.81 128 SER A N 1
ATOM 1013 C CA . SER A 1 128 ? 4.111 -1.091 -10.932 1.00 86.81 128 SER A CA 1
ATOM 1014 C C . SER A 1 128 ? 4.516 -0.322 -9.673 1.00 86.81 128 SER A C 1
ATOM 1016 O O . SER A 1 128 ? 4.205 -0.768 -8.571 1.00 86.81 128 SER A O 1
ATOM 1018 N N . VAL A 1 129 ? 5.139 0.856 -9.817 1.00 86.38 129 VAL A N 1
ATOM 1019 C CA . VAL A 1 129 ? 5.500 1.722 -8.680 1.00 86.38 129 VAL A CA 1
ATOM 1020 C C . VAL A 1 129 ? 4.256 2.188 -7.929 1.00 86.38 129 VAL A C 1
ATOM 1022 O O . VAL A 1 129 ? 4.234 2.119 -6.705 1.00 86.38 129 VAL A O 1
ATOM 1025 N N . ILE A 1 130 ? 3.205 2.610 -8.640 1.00 87.94 130 ILE A N 1
ATOM 1026 C CA . ILE A 1 130 ? 1.952 3.058 -8.015 1.00 87.94 130 ILE A CA 1
ATOM 1027 C C . ILE A 1 130 ? 1.297 1.924 -7.226 1.00 87.94 130 ILE A C 1
ATOM 1029 O O . ILE A 1 130 ? 0.954 2.107 -6.060 1.00 87.94 130 ILE A O 1
ATOM 1033 N N . MET A 1 131 ? 1.160 0.742 -7.831 1.00 88.69 131 MET A N 1
ATOM 1034 C CA . MET A 1 131 ? 0.573 -0.421 -7.162 1.00 88.69 131 MET A CA 1
ATOM 1035 C C . MET A 1 131 ? 1.401 -0.851 -5.949 1.00 88.69 131 MET A C 1
ATOM 1037 O O . MET A 1 131 ? 0.836 -1.137 -4.897 1.00 88.69 131 MET A O 1
ATOM 1041 N N . CYS A 1 132 ? 2.730 -0.859 -6.072 1.00 87.75 132 CYS A N 1
ATOM 1042 C CA . CYS A 1 132 ? 3.625 -1.217 -4.978 1.00 87.75 132 CYS A CA 1
ATOM 1043 C C . CYS A 1 132 ? 3.570 -0.194 -3.834 1.00 87.75 132 CYS A C 1
ATOM 1045 O O . CYS A 1 132 ? 3.467 -0.586 -2.676 1.00 87.75 132 CYS A O 1
ATOM 1047 N N . GLY A 1 133 ? 3.607 1.106 -4.142 1.00 87.69 133 GLY A N 1
ATOM 1048 C CA . GLY A 1 133 ? 3.610 2.176 -3.144 1.00 87.69 133 GLY A CA 1
ATOM 1049 C C . GLY A 1 133 ? 2.284 2.300 -2.396 1.00 87.69 133 GLY A C 1
ATOM 1050 O O . GLY A 1 133 ? 2.266 2.396 -1.171 1.00 87.69 133 GLY A O 1
ATOM 1051 N N . VAL A 1 134 ? 1.159 2.245 -3.116 1.00 90.19 134 VAL A N 1
ATOM 1052 C CA . VAL A 1 134 ? -0.176 2.243 -2.496 1.00 90.19 134 VAL A CA 1
ATOM 1053 C C . VAL A 1 134 ? -0.408 0.948 -1.717 1.00 90.19 134 VAL A C 1
ATOM 1055 O O . VAL A 1 134 ? -0.979 0.993 -0.628 1.00 90.19 134 VAL A O 1
ATOM 1058 N N . GLY A 1 135 ? 0.064 -0.187 -2.242 1.00 89.81 135 GLY A N 1
ATOM 1059 C CA . GLY A 1 135 ? 0.031 -1.479 -1.560 1.00 89.81 135 GLY A CA 1
ATOM 1060 C C . GLY A 1 135 ? 0.758 -1.440 -0.217 1.00 89.81 135 GLY A C 1
ATOM 1061 O O . GLY A 1 135 ? 0.130 -1.695 0.804 1.00 89.81 135 GLY A O 1
ATOM 1062 N N . ASP A 1 136 ? 2.033 -1.039 -0.191 1.00 89.94 136 ASP A N 1
ATOM 1063 C CA . ASP A 1 136 ? 2.820 -0.936 1.051 1.00 89.94 136 ASP A CA 1
ATOM 1064 C C . ASP A 1 136 ? 2.132 -0.035 2.090 1.00 89.94 136 ASP A C 1
ATOM 1066 O O . ASP A 1 136 ? 1.986 -0.403 3.260 1.00 89.94 136 ASP A O 1
ATOM 1070 N N . ALA A 1 137 ? 1.631 1.124 1.650 1.00 90.56 137 ALA A N 1
ATOM 1071 C CA . ALA A 1 137 ? 0.911 2.051 2.514 1.00 90.56 137 ALA A CA 1
ATOM 1072 C C . ALA A 1 137 ? -0.373 1.430 3.091 1.00 90.56 137 ALA A C 1
ATOM 1074 O O . ALA A 1 137 ? -0.640 1.565 4.288 1.00 90.56 137 ALA A O 1
ATOM 1075 N N . ALA A 1 138 ? -1.148 0.719 2.267 1.00 90.81 138 ALA A N 1
ATOM 1076 C CA . ALA A 1 138 ? -2.364 0.035 2.693 1.00 90.81 138 ALA A CA 1
ATOM 1077 C C . ALA A 1 138 ? -2.075 -1.080 3.709 1.00 90.81 138 ALA A C 1
ATOM 1079 O O . ALA A 1 138 ? -2.815 -1.231 4.679 1.00 90.81 138 ALA A O 1
ATOM 1080 N N . GLU A 1 139 ? -0.993 -1.837 3.527 1.00 90.50 139 GLU A N 1
ATOM 1081 C CA . GLU A 1 139 ? -0.591 -2.912 4.439 1.00 90.50 139 GLU A CA 1
ATOM 1082 C C . GLU A 1 139 ? -0.155 -2.373 5.805 1.00 90.50 139 GLU A C 1
ATOM 1084 O O . GLU A 1 139 ? -0.608 -2.863 6.845 1.00 90.50 139 GLU A O 1
ATOM 1089 N N . ASN A 1 140 ? 0.672 -1.323 5.818 1.00 90.12 140 ASN A N 1
ATOM 1090 C CA . ASN A 1 140 ? 1.088 -0.655 7.054 1.00 90.12 140 ASN A CA 1
ATOM 1091 C C . ASN A 1 140 ? -0.127 -0.065 7.788 1.00 90.12 140 ASN A C 1
ATOM 1093 O O . ASN A 1 140 ? -0.247 -0.173 9.016 1.00 90.12 140 ASN A O 1
ATOM 1097 N N . PHE A 1 141 ? -1.059 0.523 7.034 1.00 91.00 141 PHE A N 1
ATOM 1098 C CA . PHE A 1 141 ? -2.289 1.069 7.586 1.00 91.00 141 PHE A CA 1
ATOM 1099 C C . PHE A 1 141 ? -3.228 -0.021 8.114 1.00 91.00 141 PHE A C 1
ATOM 1101 O O . PHE A 1 141 ? -3.807 0.165 9.177 1.00 91.00 141 PHE A O 1
ATOM 1108 N N . LEU A 1 142 ? -3.343 -1.175 7.451 1.00 89.81 142 LEU A N 1
ATOM 1109 C CA . LEU A 1 142 ? -4.144 -2.307 7.926 1.00 89.81 142 LEU A CA 1
ATOM 1110 C C . LEU A 1 142 ? -3.681 -2.774 9.311 1.00 89.81 142 LEU A C 1
ATOM 1112 O O . LEU A 1 142 ? -4.501 -2.927 10.215 1.00 89.81 142 LEU A O 1
ATOM 1116 N N . VAL A 1 143 ? -2.371 -2.967 9.492 1.00 89.62 143 VAL A N 1
ATOM 1117 C CA . VAL A 1 143 ? -1.799 -3.373 10.787 1.00 89.62 143 VAL A CA 1
ATOM 1118 C C . VAL A 1 143 ? -2.064 -2.310 11.851 1.00 89.62 143 VAL A C 1
ATOM 1120 O O . VAL A 1 143 ? -2.512 -2.635 12.951 1.00 89.62 143 VAL A O 1
ATOM 1123 N N . SER A 1 144 ? -1.838 -1.042 11.507 1.00 89.81 144 SER A N 1
ATOM 1124 C CA . SER A 1 144 ? -2.065 0.085 12.414 1.00 89.81 144 SER A CA 1
ATOM 1125 C C . SER A 1 144 ? -3.541 0.209 12.796 1.00 89.81 144 SER A C 1
ATOM 1127 O O . SER A 1 144 ? -3.852 0.351 13.969 1.00 89.81 144 SER A O 1
ATOM 1129 N N . GLY A 1 145 ? -4.456 0.068 11.836 1.00 87.56 145 GLY A N 1
ATOM 1130 C CA . GLY A 1 145 ? -5.898 0.147 12.044 1.00 87.56 145 GLY A CA 1
ATOM 1131 C C . GLY A 1 145 ? -6.423 -0.967 12.945 1.00 87.56 145 GLY A C 1
ATOM 1132 O O . GLY A 1 145 ? -7.176 -0.690 13.875 1.00 87.56 145 GLY A O 1
ATOM 1133 N N . VAL A 1 146 ? -5.977 -2.214 12.741 1.00 86.88 146 VAL A N 1
ATOM 1134 C CA . VAL A 1 146 ? -6.329 -3.329 13.639 1.00 86.88 146 VAL A CA 1
ATOM 1135 C C . VAL A 1 146 ? -5.805 -3.076 15.055 1.00 86.88 146 VAL A C 1
ATOM 1137 O O . VAL A 1 146 ? -6.527 -3.308 16.024 1.00 86.88 146 VAL A O 1
ATOM 1140 N N . LEU A 1 147 ? -4.577 -2.565 15.190 1.00 88.50 147 LEU A N 1
ATOM 1141 C CA . LEU A 1 147 ? -4.005 -2.233 16.494 1.00 88.50 147 LEU A CA 1
ATOM 1142 C C . LEU A 1 147 ? -4.761 -1.087 17.177 1.00 88.50 147 LEU A C 1
ATOM 1144 O O . LEU A 1 147 ? -5.025 -1.168 18.371 1.00 88.50 147 LEU A O 1
ATOM 1148 N N . THR A 1 148 ? -5.146 -0.047 16.435 1.00 86.06 148 THR A N 1
ATOM 1149 C CA . THR A 1 148 ? -5.948 1.066 16.956 1.00 86.06 148 THR A CA 1
ATOM 1150 C C . THR A 1 148 ? -7.292 0.574 17.475 1.00 86.06 148 THR A C 1
ATOM 1152 O O . THR A 1 148 ? -7.646 0.907 18.601 1.00 86.06 148 THR A O 1
ATOM 1155 N N . ILE A 1 149 ? -7.998 -0.272 16.716 1.00 82.00 149 ILE A N 1
ATOM 1156 C CA . ILE A 1 149 ? -9.275 -0.857 17.153 1.00 82.00 149 ILE A CA 1
ATOM 1157 C C . ILE A 1 149 ? -9.081 -1.669 18.440 1.00 82.00 149 ILE A C 1
ATOM 1159 O O . ILE A 1 149 ? -9.827 -1.480 19.400 1.00 82.00 149 ILE A O 1
ATOM 1163 N N . ALA A 1 150 ? -8.053 -2.521 18.501 1.00 84.44 150 ALA A N 1
ATOM 1164 C CA . ALA A 1 150 ? -7.751 -3.306 19.697 1.00 84.44 150 ALA A CA 1
ATOM 1165 C C . ALA A 1 150 ? -7.432 -2.416 20.915 1.00 84.44 150 ALA A C 1
ATOM 1167 O O . ALA A 1 150 ? -7.934 -2.660 22.011 1.00 84.44 150 ALA A O 1
ATOM 1168 N N . SER A 1 151 ? -6.646 -1.353 20.731 1.00 85.25 151 SER A N 1
ATOM 1169 C CA . SER A 1 151 ? -6.334 -0.388 21.792 1.00 85.25 151 SER A CA 1
ATOM 1170 C C . SER A 1 151 ? -7.577 0.353 22.282 1.00 85.25 151 SER A C 1
ATOM 1172 O O . SER A 1 151 ? -7.748 0.516 23.489 1.00 85.25 151 SER A O 1
ATOM 1174 N N . THR A 1 152 ? -8.471 0.760 21.375 1.00 81.62 152 THR A N 1
ATOM 1175 C CA . THR A 1 152 ? -9.754 1.372 21.746 1.00 81.62 152 THR A CA 1
ATOM 1176 C C . THR A 1 152 ? -10.583 0.411 22.594 1.00 81.62 152 THR A C 1
ATOM 1178 O O . THR A 1 152 ? -11.084 0.814 23.636 1.00 81.62 152 THR A O 1
ATOM 1181 N N . GLN A 1 153 ? -10.663 -0.870 22.225 1.00 79.81 153 GLN A N 1
ATOM 1182 C CA . GLN A 1 153 ? -11.389 -1.878 23.009 1.00 79.81 153 GLN A CA 1
ATOM 1183 C C . GLN A 1 153 ? -10.828 -2.054 24.427 1.00 79.81 153 GLN A C 1
ATOM 1185 O O . GLN A 1 153 ? -11.596 -2.153 25.381 1.00 79.81 153 GLN A O 1
ATOM 1190 N N . VAL A 1 154 ? -9.501 -2.060 24.586 1.00 84.75 154 VAL A N 1
ATOM 1191 C CA . VAL A 1 154 ? -8.864 -2.121 25.914 1.00 84.75 154 VAL A CA 1
ATOM 1192 C C . VAL A 1 154 ? -9.186 -0.870 26.739 1.00 84.75 154 VAL A C 1
ATOM 1194 O O . VAL A 1 154 ? -9.448 -0.983 27.935 1.00 84.75 154 VAL A O 1
ATOM 1197 N N . GLY A 1 155 ? -9.214 0.307 26.108 1.00 82.75 155 GLY A N 1
ATOM 1198 C CA . GLY A 1 155 ? -9.621 1.556 26.756 1.00 82.75 155 GLY A CA 1
ATOM 1199 C C . GLY A 1 155 ? -11.063 1.517 27.267 1.00 82.75 155 GLY A C 1
ATOM 1200 O O . GLY A 1 155 ? -11.305 1.841 28.427 1.00 82.75 155 GLY A O 1
ATOM 1201 N N . LEU A 1 156 ? -12.000 1.033 26.446 1.00 79.69 156 LEU A N 1
ATOM 1202 C CA . LEU A 1 156 ? -13.410 0.896 26.838 1.00 79.69 156 LEU A CA 1
ATOM 1203 C C . LEU A 1 156 ? -13.580 -0.095 27.998 1.00 79.69 156 LEU A C 1
ATOM 1205 O O . LEU A 1 156 ? -14.325 0.170 28.937 1.00 79.69 156 LEU A O 1
ATOM 1209 N N . LEU A 1 157 ? -12.855 -1.219 27.975 1.00 83.06 157 LEU A N 1
ATOM 1210 C CA . LEU A 1 157 ? -12.878 -2.188 29.074 1.00 83.06 157 LEU A CA 1
ATOM 1211 C C . LEU A 1 157 ? -12.383 -1.569 30.390 1.00 83.06 157 LEU A C 1
ATOM 1213 O O . LEU A 1 157 ? -12.935 -1.845 31.454 1.00 83.06 157 LEU A O 1
ATOM 1217 N N . HIS A 1 158 ? -11.349 -0.732 30.326 1.00 84.44 158 HIS A N 1
ATOM 1218 C CA . HIS A 1 158 ? -10.835 -0.028 31.496 1.00 84.44 158 HIS A CA 1
ATOM 1219 C C . HIS A 1 158 ? -11.874 0.940 32.085 1.00 84.44 158 HIS A C 1
A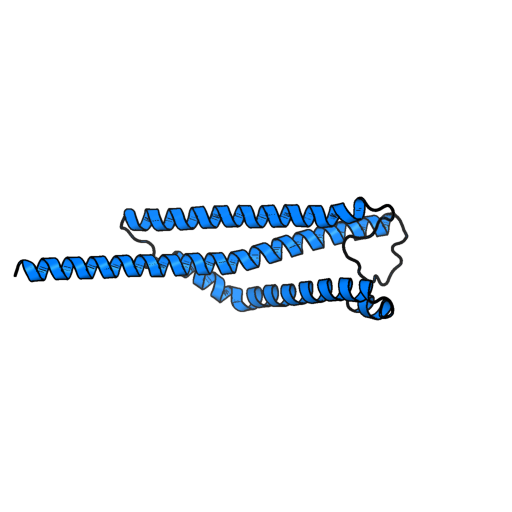TOM 1221 O O . HIS A 1 158 ? -12.063 0.953 33.301 1.00 84.44 158 HIS A O 1
ATOM 1227 N N . GLU A 1 159 ? -12.592 1.695 31.249 1.00 81.06 159 GLU A N 1
ATOM 1228 C CA . GLU A 1 159 ? -13.683 2.571 31.703 1.00 81.06 159 GLU A CA 1
ATOM 1229 C C . GLU A 1 159 ? -14.815 1.783 32.374 1.00 81.06 159 GLU A C 1
ATOM 1231 O O . GLU A 1 159 ? -15.266 2.154 33.457 1.00 81.06 159 GLU A O 1
ATOM 1236 N N . GLN A 1 160 ? -15.209 0.642 31.804 1.00 80.94 160 GLN A N 1
ATOM 1237 C CA . GLN A 1 160 ? -16.239 -0.221 32.392 1.00 80.94 160 GLN A CA 1
ATOM 1238 C C . GLN A 1 160 ? -15.839 -0.789 33.758 1.00 80.94 160 GLN A C 1
ATOM 1240 O O . GLN A 1 160 ? -16.666 -0.881 34.663 1.00 80.94 160 GLN A O 1
ATOM 1245 N N . LEU A 1 161 ? -14.571 -1.171 33.930 1.00 83.62 161 LEU A N 1
ATOM 1246 C CA . LEU A 1 161 ? -14.071 -1.669 35.213 1.00 83.62 161 LEU A CA 1
ATOM 1247 C C . LEU A 1 161 ? -14.054 -0.577 36.290 1.00 83.62 161 LEU A C 1
ATOM 1249 O O . LEU A 1 161 ? -14.349 -0.866 37.452 1.00 83.62 161 LEU A O 1
ATOM 1253 N N . LEU A 1 162 ? -13.737 0.666 35.915 1.00 83.12 162 LEU A N 1
ATOM 1254 C CA . LEU A 1 162 ? -13.794 1.808 36.827 1.00 83.12 162 LEU A CA 1
ATOM 1255 C C . LEU A 1 162 ? -15.229 2.127 37.259 1.00 83.12 162 LEU A C 1
ATOM 1257 O O . LEU A 1 162 ? -15.453 2.401 38.440 1.00 83.12 162 LEU A O 1
ATOM 1261 N N . ASP A 1 163 ? -16.189 2.043 36.337 1.00 81.25 163 ASP A N 1
ATOM 1262 C CA . ASP A 1 163 ? -17.607 2.268 36.627 1.00 81.25 163 ASP A CA 1
ATOM 1263 C C . ASP A 1 163 ? -18.137 1.249 37.652 1.00 81.25 163 ASP A C 1
ATOM 1265 O O . ASP A 1 163 ? -18.638 1.632 38.712 1.00 81.25 163 ASP A O 1
ATOM 1269 N N . ILE A 1 164 ? -17.874 -0.048 37.435 1.00 82.06 164 ILE A N 1
ATOM 1270 C CA . ILE A 1 164 ? -18.244 -1.134 38.365 1.00 82.06 164 ILE A CA 1
ATOM 1271 C C . ILE A 1 164 ? -17.603 -0.941 39.748 1.00 82.06 164 ILE A C 1
ATOM 1273 O O . ILE A 1 164 ? -18.242 -1.171 40.779 1.00 82.06 164 ILE A O 1
ATOM 1277 N N . GLN A 1 165 ? -16.333 -0.523 39.800 1.00 82.44 165 GLN A N 1
ATOM 1278 C CA . GLN A 1 165 ? -15.659 -0.247 41.069 1.00 82.44 165 GLN A CA 1
ATOM 1279 C C . GLN A 1 165 ? -16.315 0.922 41.816 1.00 82.44 165 GLN A C 1
ATOM 1281 O O . GLN A 1 165 ? -16.391 0.896 43.048 1.00 82.44 165 GLN A O 1
ATOM 1286 N N . SER A 1 166 ? -16.765 1.948 41.090 1.00 75.19 166 SER A N 1
ATOM 1287 C CA . SER A 1 166 ? -17.437 3.109 41.672 1.00 75.19 166 SER A CA 1
ATOM 1288 C C . SER A 1 166 ? -18.807 2.741 42.256 1.00 75.19 166 SER A C 1
ATOM 1290 O O . SER A 1 166 ? -19.095 3.103 43.399 1.00 75.19 166 SER A O 1
ATOM 1292 N N . ASP A 1 167 ? -19.576 1.914 41.544 1.00 72.06 167 ASP A N 1
ATOM 1293 C CA . ASP A 1 167 ? -20.917 1.470 41.935 1.00 72.06 167 ASP A CA 1
ATOM 1294 C C . ASP A 1 167 ? -20.871 0.518 43.148 1.00 72.06 167 ASP A C 1
ATOM 1296 O O . ASP A 1 167 ? -21.626 0.652 44.117 1.00 72.06 167 ASP A O 1
ATOM 1300 N N . GLY A 1 168 ? -19.874 -0.377 43.191 1.00 71.00 168 GLY A N 1
ATOM 1301 C CA . GLY A 1 168 ? -19.601 -1.213 44.365 1.00 71.00 168 GLY A CA 1
ATOM 1302 C C . GLY A 1 168 ? -19.230 -0.401 45.613 1.00 71.00 168 GLY A C 1
ATOM 1303 O O . GLY A 1 168 ? -19.615 -0.756 46.730 1.00 71.00 168 GLY A O 1
ATOM 1304 N N . LYS A 1 169 ? -18.521 0.723 45.446 1.00 63.38 169 LYS A N 1
ATOM 1305 C CA . LYS A 1 169 ? -18.162 1.627 46.550 1.00 63.38 169 LYS A CA 1
ATOM 1306 C C . LYS A 1 169 ? -19.371 2.385 47.097 1.00 63.38 169 LYS A C 1
ATOM 1308 O O . LYS A 1 169 ? -19.439 2.602 48.306 1.00 63.38 169 LYS A O 1
ATOM 1313 N N . ASP A 1 170 ? -20.306 2.779 46.235 1.00 61.00 170 ASP A N 1
ATOM 1314 C CA . ASP A 1 170 ? -21.503 3.520 46.643 1.00 61.00 170 ASP A CA 1
ATOM 1315 C C . ASP A 1 170 ? -22.525 2.608 47.346 1.00 61.00 170 ASP A C 1
ATOM 1317 O O . ASP A 1 170 ? -23.133 3.010 48.341 1.00 61.00 170 ASP A O 1
ATOM 1321 N N . ASN A 1 171 ? -22.627 1.340 46.930 1.00 57.59 171 ASN A N 1
ATOM 1322 C CA . ASN A 1 171 ? -23.437 0.332 47.625 1.00 57.59 171 ASN A CA 1
ATOM 1323 C C . ASN A 1 171 ? -22.879 -0.048 49.005 1.00 57.59 171 ASN A C 1
ATOM 1325 O O . ASN A 1 171 ? -23.647 -0.176 49.956 1.00 57.59 171 ASN A O 1
ATOM 1329 N N . HIS A 1 172 ? -21.556 -0.156 49.164 1.00 56.06 172 HIS A N 1
ATOM 1330 C CA . HIS A 1 172 ? -20.941 -0.411 50.475 1.00 56.06 172 HIS A CA 1
ATOM 1331 C C . HIS A 1 172 ? -21.021 0.771 51.449 1.00 56.06 172 HIS A C 1
ATOM 1333 O O . HIS A 1 172 ? -20.813 0.585 52.642 1.00 56.06 172 HIS A O 1
ATOM 1339 N N . ARG A 1 173 ? -21.303 1.984 50.963 1.00 52.03 173 ARG A N 1
ATOM 1340 C CA . ARG A 1 173 ? -21.449 3.183 51.800 1.00 52.03 173 ARG A CA 1
ATOM 1341 C C . ARG A 1 173 ? -22.892 3.411 52.273 1.00 52.03 173 ARG A C 1
ATOM 1343 O O . ARG A 1 173 ? -23.111 4.230 53.162 1.00 52.03 173 ARG A O 1
ATOM 1350 N N . LYS A 1 174 ? -23.866 2.726 51.662 1.00 50.75 174 LYS A N 1
ATOM 1351 C CA . LYS A 1 174 ? -25.298 2.787 52.009 1.00 50.75 174 LYS A CA 1
ATOM 1352 C C . LYS A 1 174 ? -25.767 1.619 52.892 1.00 50.75 174 LYS A C 1
ATOM 1354 O O . LYS A 1 174 ? -26.892 1.684 53.383 1.00 50.75 174 LYS A O 1
ATOM 1359 N N . ALA A 1 175 ? -24.938 0.590 53.073 1.00 46.38 175 ALA A N 1
ATOM 1360 C CA . ALA A 1 175 ? -25.142 -0.516 54.015 1.00 46.38 175 ALA A CA 1
ATOM 1361 C C . ALA A 1 175 ? -24.413 -0.243 55.338 1.00 46.38 175 ALA A C 1
ATOM 1363 O O . ALA A 1 175 ? -24.959 -0.638 56.390 1.00 46.38 175 ALA A O 1
#

Radius of gyration: 24.95 Å; chains: 1; bounding box: 57×32×84 Å

Sequence (175 aa):
EIGYVYKFRHDFELVVDAAVLLLSHLVQAVKVMTIIIRQERIKRLINLGDGPAFTHTQPELKTHLEQAINLTRLVGHMVLCSAGITSVFWSMVPALKEVLTPPLKIAYPFDISGLYIFAVIYVYSSLSVIMCGVGDAAENFLVSGVLTIASTQVGLLHEQLLDIQSDGKDNHRKA

Secondary structure (DSSP, 8-state):
-HHHHHHTTT-HHHHHHHHHHHHHHHHHHHHHHHHHHHHHHHHHHHHHHTSTTT---SHHHHHHHHHHHHHHHHHHHHHHHHHHHHHHHHHHGGGGSSS---SS----SS---SHHHHHHHHHHHHHHHHHHHHHHHHHHHHHHHHHHHHHHHHHHHHHHHHHHHHHHHHHHHH-